Protein AF-A0A2V2NBV5-F1 (afdb_monomer_lite)

Sequence (63 aa):
MTDELVEITIAASPSLVETLDAAAELMEMSREDMVLKILTRWEKEQTLPLHGKDKLCNIIPGI

Radius of gyration: 13.24 Å; chains: 1; bounding box: 29×37×33 Å

pLDDT: mean 72.99, std 17.88, range [33.22, 93.88]

Foldseek 3Di:
DPPPPDDDDDDDDPVVVVVLCVVCVVVVHDSVVVVVVLVVVCVVVVPDPPPVPDDSDDPDPDD

Structure (mmCIF, N/CA/C/O backbone):
data_AF-A0A2V2NBV5-F1
#
_entry.id   AF-A0A2V2NBV5-F1
#
loop_
_atom_site.group_PDB
_atom_site.id
_atom_site.type_symbol
_atom_site.label_atom_id
_atom_site.label_alt_id
_atom_site.label_comp_id
_atom_site.label_asym_id
_atom_site.label_entity_id
_atom_site.label_seq_id
_atom_site.pdbx_PDB_ins_code
_atom_site.Cartn_x
_atom_site.Cartn_y
_atom_site.Cartn_z
_atom_site.occupancy
_atom_site.B_iso_or_equiv
_atom_site.auth_seq_id
_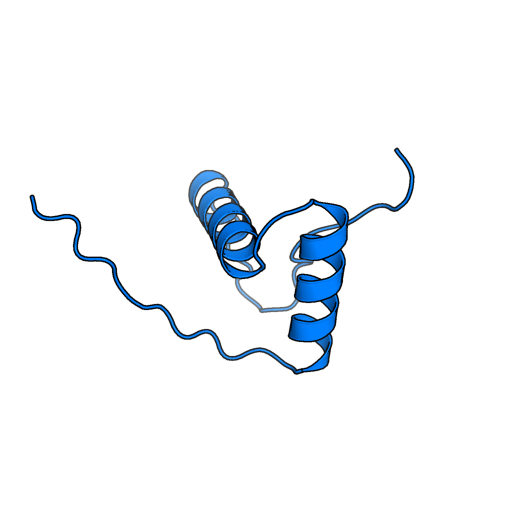atom_site.auth_comp_id
_atom_site.auth_asym_id
_atom_site.auth_atom_id
_atom_site.pdbx_PDB_model_num
ATOM 1 N N . MET A 1 1 ? -5.824 -18.523 21.254 1.00 43.91 1 MET A N 1
ATOM 2 C CA . MET A 1 1 ? -6.177 -18.214 19.859 1.00 43.91 1 MET A CA 1
ATOM 3 C C . MET A 1 1 ? -4.883 -18.243 19.089 1.00 43.91 1 MET A C 1
ATOM 5 O O . MET A 1 1 ? -4.001 -17.464 19.413 1.00 43.91 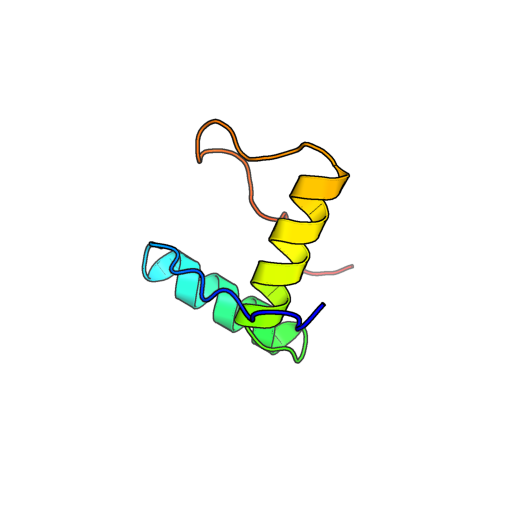1 MET A O 1
ATOM 9 N N . THR A 1 2 ? -4.703 -19.217 18.209 1.00 46.59 2 THR A N 1
ATOM 10 C CA . THR A 1 2 ? -3.642 -19.154 17.204 1.00 46.59 2 THR A CA 1
ATOM 11 C C . THR A 1 2 ? -4.057 -18.069 16.222 1.00 46.59 2 THR A C 1
ATOM 13 O O . THR A 1 2 ? -5.134 -18.185 15.641 1.00 46.59 2 THR A O 1
ATOM 16 N N . ASP A 1 3 ? -3.275 -16.998 16.112 1.00 56.09 3 ASP A N 1
ATOM 17 C CA . ASP A 1 3 ? -3.433 -16.016 15.039 1.00 56.09 3 ASP A CA 1
ATOM 18 C C . ASP A 1 3 ? -3.183 -16.744 13.712 1.00 56.09 3 ASP A C 1
ATOM 20 O O . ASP A 1 3 ? -2.041 -16.944 13.298 1.00 56.09 3 ASP A O 1
ATOM 24 N N . GLU A 1 4 ? -4.249 -17.246 13.087 1.00 61.16 4 GLU A N 1
ATOM 25 C CA . GLU A 1 4 ? -4.179 -17.749 11.721 1.00 61.16 4 GLU A CA 1
ATOM 26 C C . GLU A 1 4 ? -3.891 -16.558 10.811 1.00 61.16 4 GLU A C 1
ATOM 28 O O . GLU A 1 4 ? -4.703 -15.642 10.674 1.00 61.16 4 GLU A O 1
ATOM 33 N N . LEU A 1 5 ? -2.703 -16.562 10.207 1.00 60.62 5 LEU A N 1
ATOM 34 C CA . LEU A 1 5 ? -2.363 -15.631 9.145 1.00 60.62 5 LEU A CA 1
ATOM 35 C C . LEU A 1 5 ? -3.257 -15.953 7.944 1.00 60.62 5 LEU A C 1
ATOM 37 O O . LEU A 1 5 ? -3.061 -16.959 7.264 1.00 60.62 5 LEU A O 1
ATOM 41 N N . VAL A 1 6 ? -4.262 -15.112 7.709 1.00 71.19 6 VAL A N 1
ATOM 42 C CA . VAL A 1 6 ? -5.122 -15.206 6.529 1.00 71.19 6 VAL A CA 1
ATOM 43 C C . VAL A 1 6 ? -4.390 -14.560 5.360 1.00 71.19 6 VAL A C 1
ATOM 45 O O . VAL A 1 6 ? -4.131 -13.357 5.366 1.00 71.19 6 VAL A O 1
ATOM 48 N N . GLU A 1 7 ? -4.055 -15.359 4.352 1.00 76.19 7 GLU A N 1
ATOM 49 C CA . GLU A 1 7 ? -3.552 -14.844 3.082 1.00 76.19 7 GLU A CA 1
ATOM 50 C C . GLU A 1 7 ? -4.688 -14.131 2.331 1.00 76.19 7 GLU A C 1
ATOM 52 O O . GLU A 1 7 ? -5.770 -14.690 2.139 1.00 76.19 7 GLU A O 1
ATOM 57 N N . ILE A 1 8 ? -4.450 -12.886 1.910 1.00 73.94 8 ILE A N 1
ATOM 58 C CA . ILE A 1 8 ? -5.413 -12.086 1.147 1.00 73.94 8 ILE A CA 1
ATOM 59 C C . ILE A 1 8 ? -4.825 -11.813 -0.234 1.00 73.94 8 ILE A C 1
ATOM 61 O O . ILE A 1 8 ? -3.788 -11.164 -0.364 1.00 73.94 8 ILE A O 1
ATOM 65 N N . THR A 1 9 ? -5.516 -12.261 -1.280 1.00 79.75 9 THR A N 1
ATOM 66 C CA . THR A 1 9 ? -5.168 -11.936 -2.667 1.00 79.75 9 THR A CA 1
ATOM 67 C C . THR A 1 9 ? -6.003 -10.756 -3.152 1.00 79.75 9 THR A C 1
ATOM 69 O O . THR A 1 9 ? -7.232 -10.821 -3.168 1.00 79.75 9 THR A O 1
ATOM 72 N N . ILE A 1 10 ? -5.342 -9.685 -3.590 1.00 80.06 10 ILE A N 1
ATOM 73 C CA . ILE A 1 10 ? -5.996 -8.488 -4.130 1.00 80.06 10 ILE A CA 1
ATOM 74 C C . ILE A 1 10 ? -5.653 -8.375 -5.612 1.00 80.06 10 ILE A C 1
ATOM 76 O O . ILE A 1 10 ? -4.488 -8.251 -5.984 1.00 80.06 10 ILE A O 1
ATOM 80 N N . ALA A 1 11 ? -6.673 -8.398 -6.469 1.00 80.38 11 ALA A N 1
ATOM 81 C CA . ALA A 1 11 ? -6.494 -8.106 -7.883 1.00 80.38 11 ALA A CA 1
ATOM 82 C C . ALA A 1 11 ? -6.305 -6.593 -8.077 1.00 80.38 11 ALA A C 1
ATOM 84 O O . ALA A 1 11 ? -7.189 -5.803 -7.748 1.00 80.38 11 ALA A O 1
ATOM 85 N N . ALA A 1 12 ? -5.160 -6.197 -8.629 1.00 80.56 12 ALA A N 1
ATOM 86 C CA . ALA A 1 12 ? -4.815 -4.809 -8.922 1.00 80.56 12 ALA A CA 1
ATOM 87 C C . ALA A 1 12 ? -4.276 -4.682 -10.352 1.00 80.56 12 ALA A C 1
ATOM 89 O O . ALA A 1 12 ? -3.744 -5.640 -10.916 1.00 80.56 12 ALA A O 1
ATOM 90 N N . SER A 1 13 ? -4.409 -3.497 -10.954 1.00 85.62 13 SER A N 1
ATOM 91 C CA . SER A 1 13 ? -3.762 -3.227 -12.239 1.00 85.62 13 SER A CA 1
ATOM 92 C C . SER A 1 13 ? -2.237 -3.151 -12.064 1.00 85.62 13 SER A C 1
ATOM 94 O O . SER A 1 13 ? -1.777 -2.685 -11.019 1.00 85.62 13 SER A O 1
ATOM 96 N N . PRO A 1 14 ? -1.437 -3.515 -13.084 1.00 85.19 14 PRO A N 1
ATOM 97 C CA . PRO A 1 14 ? 0.025 -3.428 -13.002 1.00 85.19 14 PRO A CA 1
ATOM 98 C C . PRO A 1 14 ? 0.529 -2.030 -12.615 1.00 85.19 14 PRO A C 1
ATOM 100 O O . PRO A 1 14 ? 1.37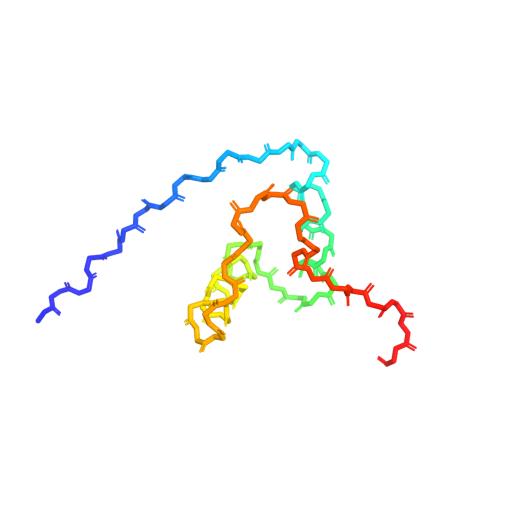4 -1.897 -11.740 1.00 85.19 14 PRO A O 1
ATOM 103 N N . SER A 1 15 ? -0.082 -0.979 -13.170 1.00 86.19 15 SER A N 1
ATOM 104 C CA . SER A 1 15 ? 0.259 0.417 -12.862 1.00 86.19 15 SER A CA 1
ATOM 105 C C . SER A 1 15 ? 0.054 0.793 -11.389 1.00 86.19 15 SER A C 1
ATOM 107 O O . SER A 1 15 ? 0.779 1.625 -10.844 1.00 86.19 15 SER A O 1
ATOM 109 N N . LEU A 1 16 ? -0.958 0.210 -10.736 1.00 84.25 16 LEU A N 1
ATOM 110 C CA . LEU A 1 16 ? -1.207 0.434 -9.315 1.00 84.25 16 LEU A CA 1
ATOM 111 C C . LEU A 1 16 ? -0.149 -0.280 -8.472 1.00 84.25 16 LEU A C 1
ATOM 113 O O . LEU A 1 16 ? 0.330 0.296 -7.502 1.00 84.25 16 LEU A O 1
ATOM 117 N N . VAL A 1 17 ? 0.241 -1.495 -8.869 1.00 88.12 17 VAL A N 1
ATOM 118 C CA . VAL A 1 17 ? 1.309 -2.252 -8.202 1.00 88.12 17 VAL A CA 1
ATOM 119 C C . VAL A 1 17 ? 2.636 -1.497 -8.282 1.00 88.12 17 VAL A C 1
ATOM 121 O O . VAL A 1 17 ? 3.250 -1.278 -7.246 1.00 88.12 17 VAL A O 1
ATOM 124 N N . GLU A 1 18 ? 3.012 -0.989 -9.458 1.00 90.00 18 GLU A N 1
ATOM 125 C CA . GLU A 1 18 ? 4.224 -0.171 -9.639 1.00 90.00 18 GLU A CA 1
ATOM 126 C C . GLU A 1 18 ? 4.217 1.087 -8.758 1.00 90.00 18 GLU A C 1
ATOM 128 O O . GLU A 1 18 ? 5.227 1.446 -8.155 1.00 90.00 18 GLU A O 1
ATOM 133 N N . THR A 1 19 ? 3.061 1.749 -8.642 1.00 89.31 19 THR A N 1
ATOM 134 C CA . THR A 1 19 ? 2.913 2.933 -7.782 1.00 89.31 19 THR A CA 1
ATOM 135 C C . THR A 1 19 ? 3.080 2.576 -6.304 1.00 89.31 19 THR A C 1
ATOM 137 O O . THR A 1 19 ? 3.708 3.326 -5.557 1.00 89.31 19 THR A O 1
ATOM 140 N N . LEU A 1 20 ? 2.515 1.444 -5.874 1.00 89.31 20 LEU A N 1
ATOM 141 C CA . LEU A 1 20 ? 2.643 0.962 -4.501 1.00 89.31 20 LEU A CA 1
ATOM 142 C C . LEU A 1 20 ? 4.080 0.542 -4.184 1.00 89.31 20 LEU A C 1
ATOM 144 O O . LEU A 1 20 ? 4.557 0.872 -3.106 1.00 89.31 20 LEU A O 1
ATOM 148 N N . ASP A 1 21 ? 4.774 -0.117 -5.114 1.00 91.69 21 ASP A N 1
ATOM 149 C CA . ASP A 1 21 ? 6.184 -0.488 -4.955 1.00 91.69 21 ASP A CA 1
ATOM 150 C C . ASP A 1 21 ? 7.071 0.756 -4.805 1.00 91.69 21 ASP A C 1
ATOM 152 O O . ASP A 1 21 ? 7.855 0.839 -3.861 1.00 91.69 21 ASP A O 1
ATOM 156 N N . ALA A 1 22 ? 6.887 1.768 -5.660 1.00 91.25 22 ALA A N 1
ATOM 157 C CA . ALA A 1 22 ? 7.635 3.023 -5.569 1.00 91.25 22 ALA A CA 1
ATOM 158 C C . ALA A 1 22 ? 7.349 3.784 -4.261 1.00 91.25 22 ALA A C 1
ATOM 160 O O . ALA A 1 22 ? 8.256 4.330 -3.635 1.00 91.25 22 ALA A O 1
ATOM 161 N N . ALA A 1 23 ? 6.088 3.821 -3.821 1.00 88.38 23 ALA A N 1
ATOM 162 C CA . ALA A 1 23 ? 5.726 4.441 -2.549 1.00 88.38 23 ALA A CA 1
ATOM 163 C C . ALA A 1 23 ? 6.325 3.682 -1.355 1.00 88.38 23 ALA A C 1
ATOM 165 O O . ALA A 1 23 ? 6.797 4.306 -0.405 1.00 88.38 23 ALA A O 1
ATOM 166 N N . ALA A 1 24 ? 6.318 2.349 -1.404 1.00 89.81 24 ALA A N 1
ATOM 167 C CA . ALA A 1 24 ? 6.888 1.493 -0.374 1.00 89.81 24 ALA A CA 1
ATOM 168 C C . ALA A 1 24 ? 8.407 1.665 -0.264 1.00 89.81 24 ALA A C 1
ATOM 170 O O . ALA A 1 24 ? 8.915 1.810 0.848 1.00 89.81 24 ALA A O 1
ATOM 171 N N . GLU A 1 25 ? 9.104 1.780 -1.398 1.00 92.56 25 GLU A N 1
ATOM 172 C CA . GLU A 1 25 ? 10.532 2.105 -1.450 1.00 92.56 25 GLU A CA 1
ATOM 173 C C . GLU A 1 25 ? 10.832 3.469 -0.811 1.00 92.56 25 GLU A C 1
ATOM 175 O O . GLU A 1 25 ? 11.694 3.559 0.060 1.00 92.56 25 GLU A O 1
ATOM 180 N N . LEU A 1 26 ? 10.071 4.515 -1.160 1.00 93.19 26 LEU A N 1
ATOM 181 C CA . LEU A 1 26 ? 10.223 5.854 -0.567 1.00 93.19 26 LEU A CA 1
ATOM 182 C C . LEU A 1 26 ? 10.003 5.875 0.953 1.00 93.19 26 LEU A C 1
ATOM 184 O O . LEU A 1 26 ? 10.527 6.751 1.638 1.00 93.19 26 LEU A O 1
ATOM 188 N N . MET A 1 27 ? 9.200 4.947 1.471 1.00 88.94 27 MET A N 1
ATOM 189 C CA . MET A 1 27 ? 8.887 4.818 2.895 1.00 88.94 27 MET A CA 1
ATOM 190 C C . MET A 1 27 ? 9.730 3.751 3.608 1.00 88.94 27 MET A C 1
ATOM 192 O O . MET A 1 27 ? 9.463 3.470 4.777 1.00 88.94 27 MET A O 1
ATOM 196 N N . GLU A 1 28 ? 10.715 3.163 2.920 1.00 93.88 28 GLU A N 1
ATOM 197 C CA . GLU A 1 28 ? 11.581 2.089 3.421 1.00 93.88 28 GLU A CA 1
ATOM 198 C C . GLU A 1 28 ? 10.791 0.924 4.052 1.00 93.88 28 GLU A C 1
ATOM 200 O O . GLU A 1 28 ? 11.121 0.423 5.129 1.00 93.88 28 GLU A O 1
ATOM 205 N N . MET A 1 29 ? 9.711 0.485 3.396 1.00 93.81 29 MET A N 1
ATOM 206 C CA . MET A 1 29 ? 8.866 -0.609 3.881 1.00 93.81 29 MET A CA 1
ATOM 207 C C . MET A 1 29 ? 8.409 -1.556 2.769 1.00 93.81 29 MET A C 1
ATOM 209 O O . MET A 1 29 ? 8.553 -1.252 1.589 1.00 93.81 29 MET A O 1
ATOM 213 N N . SER A 1 30 ? 7.851 -2.716 3.132 1.00 93.38 30 SER A N 1
ATOM 214 C CA . SER A 1 30 ? 7.274 -3.629 2.141 1.00 93.38 30 SER A CA 1
ATOM 215 C C . SER A 1 30 ? 5.946 -3.094 1.598 1.00 93.38 30 SER A C 1
ATOM 217 O O . SER A 1 30 ? 5.194 -2.398 2.295 1.00 93.38 30 SER A O 1
ATOM 219 N N . ARG A 1 31 ? 5.627 -3.446 0.348 1.00 90.56 31 ARG A N 1
ATOM 220 C CA . ARG A 1 31 ? 4.326 -3.141 -0.258 1.00 90.56 31 ARG A CA 1
ATOM 221 C C . ARG A 1 31 ? 3.194 -3.749 0.568 1.00 90.56 31 ARG A C 1
ATOM 223 O O . ARG A 1 31 ? 2.168 -3.107 0.773 1.00 90.56 31 ARG A O 1
ATOM 230 N N . GLU A 1 32 ? 3.380 -4.969 1.054 1.00 89.00 32 GLU A N 1
ATOM 231 C CA . GLU A 1 32 ? 2.396 -5.711 1.835 1.00 89.00 32 GLU A CA 1
ATOM 232 C C . GLU A 1 32 ? 2.099 -5.003 3.167 1.00 89.00 32 GLU A C 1
ATOM 234 O O . GLU A 1 32 ? 0.930 -4.790 3.498 1.00 89.00 32 GLU A O 1
ATOM 239 N N . ASP A 1 33 ? 3.126 -4.528 3.879 1.00 89.44 33 ASP A N 1
ATOM 240 C CA . ASP A 1 33 ? 2.950 -3.743 5.108 1.00 89.44 33 ASP A CA 1
ATOM 241 C C . ASP A 1 33 ? 2.242 -2.412 4.835 1.00 89.44 33 ASP A C 1
ATOM 243 O O . ASP A 1 33 ? 1.403 -1.963 5.623 1.00 89.44 33 ASP A O 1
ATOM 247 N N . MET A 1 34 ? 2.567 -1.763 3.716 1.00 89.69 34 MET A N 1
ATOM 248 C CA . MET A 1 34 ? 1.907 -0.530 3.301 1.00 89.69 34 MET A CA 1
ATOM 249 C C . MET A 1 34 ? 0.420 -0.760 3.018 1.00 89.69 34 MET A C 1
ATOM 251 O O . MET A 1 34 ? -0.425 -0.029 3.542 1.00 89.69 34 MET A O 1
ATOM 255 N N . VAL A 1 35 ? 0.088 -1.790 2.238 1.00 87.38 35 VAL A N 1
ATOM 256 C CA . VAL A 1 35 ? -1.297 -2.178 1.939 1.00 87.38 35 VAL A CA 1
ATOM 257 C C . VAL A 1 35 ? -2.044 -2.508 3.230 1.00 87.38 35 VAL A C 1
ATOM 259 O O . VAL A 1 35 ? -3.151 -2.012 3.432 1.00 87.38 35 VAL A O 1
ATOM 262 N N . LEU A 1 36 ? -1.430 -3.248 4.155 1.00 86.00 36 LEU A N 1
ATOM 263 C CA . LEU A 1 36 ? -2.042 -3.562 5.445 1.00 86.00 36 LEU A CA 1
ATOM 264 C C . LEU A 1 36 ? -2.341 -2.300 6.267 1.00 86.00 36 LEU A C 1
ATOM 266 O O . LEU A 1 36 ? -3.424 -2.181 6.846 1.00 86.00 36 LEU A O 1
ATOM 270 N N . LYS A 1 37 ? -1.426 -1.323 6.294 1.00 86.62 37 LYS A N 1
ATOM 271 C CA . LYS A 1 37 ? -1.654 -0.037 6.976 1.00 86.62 37 LYS A CA 1
ATOM 272 C C . LYS A 1 37 ? -2.794 0.759 6.350 1.00 86.62 37 LYS A C 1
ATOM 274 O O . LYS A 1 37 ? -3.587 1.345 7.086 1.00 86.62 37 LYS A O 1
ATOM 279 N N . ILE A 1 38 ? -2.888 0.770 5.022 1.00 84.12 38 ILE A N 1
ATOM 280 C CA . ILE A 1 38 ? -3.984 1.413 4.288 1.00 84.12 38 ILE A CA 1
ATOM 281 C C . ILE A 1 38 ? -5.320 0.766 4.670 1.00 84.12 38 ILE A C 1
ATOM 283 O O . ILE A 1 38 ? -6.238 1.468 5.089 1.00 84.12 38 ILE A O 1
ATOM 287 N N . LEU A 1 39 ? -5.408 -0.566 4.607 1.00 80.94 39 LEU A N 1
ATOM 288 C CA . LEU A 1 39 ? -6.623 -1.309 4.949 1.00 80.94 39 LEU A CA 1
ATOM 289 C C . LEU A 1 39 ? -7.031 -1.091 6.411 1.00 80.94 39 LEU A C 1
ATOM 291 O O . LEU A 1 39 ? -8.186 -0.775 6.690 1.00 80.94 39 LEU A O 1
ATOM 295 N N . THR A 1 40 ? -6.068 -1.162 7.335 1.00 82.56 40 THR A N 1
ATOM 296 C CA . THR A 1 40 ? -6.293 -0.900 8.768 1.00 82.56 40 THR A CA 1
ATOM 297 C C . THR A 1 40 ? -6.820 0.516 8.997 1.00 82.56 40 THR A C 1
ATOM 299 O O . THR A 1 40 ? -7.670 0.749 9.857 1.00 82.56 40 THR A O 1
ATOM 302 N N . ARG A 1 41 ? -6.304 1.496 8.247 1.00 83.12 41 ARG A N 1
ATOM 303 C CA . ARG A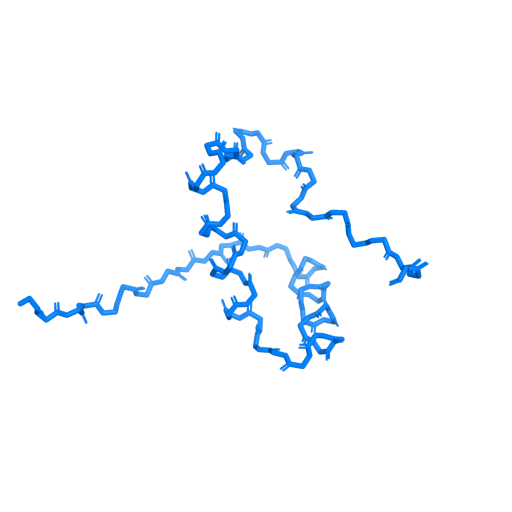 1 41 ? -6.762 2.882 8.343 1.00 83.12 41 ARG A CA 1
ATOM 304 C C . ARG A 1 41 ? -8.205 3.022 7.868 1.00 83.12 41 ARG A C 1
ATOM 306 O O . ARG A 1 41 ? -8.986 3.673 8.552 1.00 83.12 41 ARG A O 1
ATOM 313 N N . TRP A 1 42 ? -8.570 2.392 6.756 1.00 77.44 42 TRP A N 1
ATOM 314 C CA . TRP A 1 42 ? -9.941 2.427 6.244 1.00 77.44 42 TRP A CA 1
ATOM 315 C C . TRP A 1 42 ? -10.942 1.752 7.166 1.00 77.44 42 TRP A C 1
ATOM 317 O O . TRP A 1 42 ? -12.035 2.276 7.352 1.00 77.44 42 TRP A O 1
ATOM 327 N N . GLU A 1 43 ? -10.573 0.622 7.768 1.00 78.81 43 GLU A N 1
ATOM 328 C CA . GLU A 1 43 ? -11.415 -0.047 8.760 1.00 78.81 43 GLU A CA 1
ATOM 329 C C . GLU A 1 43 ? -11.695 0.881 9.950 1.00 78.81 43 GLU A C 1
ATOM 331 O O . GLU A 1 43 ? -12.846 1.051 10.353 1.00 78.81 43 GLU A O 1
ATOM 336 N N . LYS A 1 44 ? -10.657 1.557 10.462 1.00 77.88 44 LYS A N 1
ATOM 337 C CA . LYS A 1 44 ? -10.785 2.519 11.568 1.00 77.88 44 LYS A CA 1
ATOM 338 C C . LYS A 1 44 ? -11.618 3.743 11.204 1.00 77.88 44 LYS A C 1
ATOM 340 O O . LYS A 1 44 ? -12.392 4.219 12.029 1.00 77.88 44 LYS A O 1
ATOM 345 N N . GLU A 1 45 ? -11.432 4.275 10.002 1.00 79.50 45 GLU A N 1
ATOM 346 C CA . GLU A 1 45 ? -12.129 5.474 9.533 1.00 79.50 45 GLU A CA 1
ATOM 347 C C . GLU A 1 45 ? -13.529 5.163 8.963 1.00 79.50 45 GLU A C 1
ATOM 349 O O . GLU A 1 45 ? -14.297 6.087 8.713 1.00 79.50 45 GLU A O 1
ATOM 354 N N . GLN A 1 46 ? -13.888 3.884 8.788 1.00 67.50 46 GLN A N 1
ATOM 355 C CA . GLN A 1 46 ? -15.079 3.423 8.052 1.00 67.50 46 GLN A CA 1
ATOM 356 C C . GLN A 1 46 ? -15.152 3.977 6.616 1.00 67.50 46 GLN A C 1
ATOM 358 O O . GLN A 1 46 ? -16.227 4.134 6.040 1.00 67.50 46 GLN A O 1
ATOM 363 N N . THR A 1 47 ? -13.99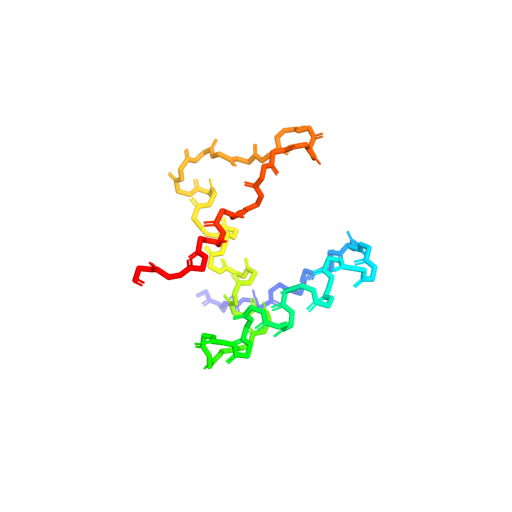4 4.263 6.021 1.00 65.75 47 THR A N 1
ATOM 364 C CA . THR A 1 47 ? -13.832 4.897 4.705 1.00 65.75 47 THR A CA 1
ATOM 365 C C . THR A 1 47 ? -13.414 3.883 3.645 1.00 65.75 47 THR A C 1
ATOM 367 O O . THR A 1 47 ? -12.489 4.113 2.869 1.00 65.75 47 THR A O 1
ATOM 370 N N . LEU A 1 48 ? -14.097 2.737 3.586 1.00 61.16 48 LEU A N 1
ATOM 371 C CA . LEU A 1 48 ? -13.931 1.821 2.456 1.00 61.16 48 LEU A CA 1
ATOM 372 C C . LEU A 1 48 ? -14.350 2.538 1.160 1.00 61.16 48 LEU A C 1
ATOM 374 O O . LEU A 1 48 ? -15.465 3.062 1.108 1.00 61.16 48 LEU A O 1
ATOM 378 N N . PRO A 1 49 ? -13.514 2.547 0.104 1.00 59.31 49 PRO A N 1
ATOM 379 C CA . PRO A 1 49 ? -13.906 3.046 -1.208 1.00 59.31 49 PRO A CA 1
ATOM 380 C C . PRO A 1 49 ? -15.067 2.218 -1.764 1.00 59.31 49 PRO A C 1
ATOM 382 O O . PRO A 1 49 ? -14.864 1.168 -2.371 1.00 59.31 49 PRO A O 1
ATOM 385 N N . LEU A 1 50 ? -16.304 2.668 -1.559 1.00 53.56 50 LEU A N 1
ATOM 386 C CA . LEU A 1 50 ? -17.506 1.913 -1.935 1.00 53.56 50 LEU A CA 1
ATOM 387 C C . LEU A 1 50 ? -17.610 1.693 -3.453 1.00 53.56 50 LEU A C 1
ATOM 389 O O . LEU A 1 50 ? -18.335 0.807 -3.906 1.00 53.56 50 LEU A O 1
ATOM 393 N N . HIS A 1 51 ? -16.889 2.490 -4.251 1.00 49.91 51 HIS A N 1
ATOM 394 C CA . HIS A 1 51 ? -17.048 2.521 -5.706 1.00 49.91 51 HIS A CA 1
ATOM 395 C C . HIS A 1 51 ? -15.743 2.469 -6.507 1.00 49.91 51 HIS A C 1
ATOM 397 O O . HIS A 1 51 ? -15.768 2.737 -7.709 1.00 49.91 51 HIS A O 1
ATOM 403 N N . GLY A 1 52 ? -14.602 2.146 -5.883 1.00 47.06 52 GLY A N 1
ATOM 404 C CA . GLY A 1 52 ? -13.319 2.009 -6.593 1.00 47.06 52 GLY A CA 1
ATOM 405 C C . GLY A 1 52 ? -12.837 3.281 -7.313 1.00 47.06 52 GLY A C 1
ATOM 406 O O . GLY A 1 52 ? -11.930 3.212 -8.137 1.00 47.06 52 GLY A O 1
ATOM 407 N N . LYS A 1 53 ? -13.456 4.437 -7.028 1.00 48.31 53 LYS A N 1
ATOM 408 C CA . LYS A 1 53 ? -13.109 5.764 -7.569 1.00 48.31 53 LYS A CA 1
ATOM 409 C C . LYS A 1 53 ? -12.502 6.694 -6.521 1.00 48.31 53 LYS A C 1
ATOM 411 O O . LYS A 1 53 ? -12.079 7.796 -6.866 1.00 48.31 53 LYS A O 1
ATOM 416 N N . ASP A 1 54 ? -12.460 6.268 -5.263 1.00 53.69 54 ASP A N 1
ATOM 417 C CA . ASP A 1 54 ? -11.915 7.081 -4.185 1.00 53.69 54 ASP A CA 1
ATOM 418 C C . ASP A 1 54 ? -10.388 6.966 -4.172 1.00 53.69 54 ASP A C 1
ATOM 420 O O . ASP A 1 54 ? -9.814 5.895 -4.384 1.00 53.69 54 ASP A O 1
ATOM 424 N N . LYS A 1 55 ? -9.711 8.102 -3.979 1.00 54.69 55 LYS A N 1
ATOM 425 C CA . LYS A 1 55 ? -8.248 8.154 -3.936 1.00 54.69 55 LYS A CA 1
ATOM 426 C C . LYS A 1 55 ? -7.745 7.376 -2.720 1.00 54.69 55 LYS A C 1
ATOM 428 O O . LYS A 1 55 ? -7.986 7.780 -1.588 1.00 54.69 55 LYS A O 1
ATOM 433 N N . LEU A 1 56 ? -6.995 6.309 -2.988 1.00 51.75 56 LEU A N 1
ATOM 434 C CA . LEU A 1 56 ? -6.413 5.393 -2.000 1.00 51.75 56 LEU A CA 1
ATOM 435 C C . LEU A 1 56 ? -5.535 6.101 -0.953 1.00 51.75 56 LEU A C 1
ATOM 437 O O . LEU A 1 56 ? -5.552 5.769 0.229 1.00 51.75 56 LEU A O 1
ATOM 441 N N . CYS A 1 57 ? -4.773 7.087 -1.415 1.00 44.50 57 CYS A N 1
ATOM 442 C CA . CYS A 1 57 ? -3.888 7.938 -0.639 1.00 44.50 57 CYS A CA 1
ATOM 443 C C . CYS A 1 57 ? -3.549 9.151 -1.516 1.00 44.50 57 CYS A C 1
ATOM 445 O O . CYS A 1 57 ? -3.283 8.998 -2.709 1.00 44.50 57 CYS A O 1
ATOM 447 N N . ASN A 1 58 ? -3.564 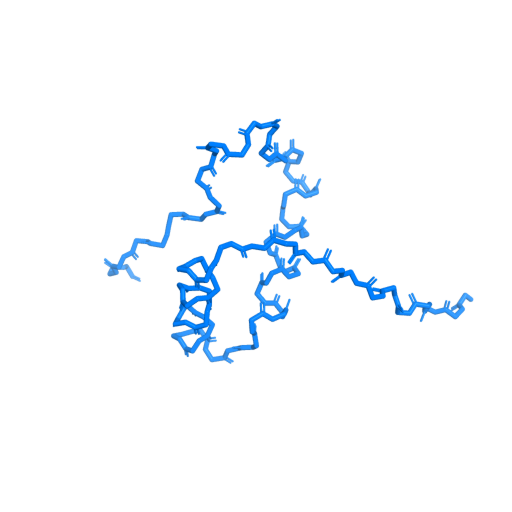10.360 -0.957 1.00 46.19 58 ASN A N 1
ATOM 448 C CA . ASN A 1 58 ? -2.997 11.528 -1.626 1.00 46.19 58 ASN A CA 1
ATOM 449 C C . ASN A 1 58 ? -1.539 11.622 -1.145 1.00 46.19 58 ASN A C 1
ATOM 451 O O . ASN A 1 58 ? -1.265 12.261 -0.131 1.00 46.19 58 ASN A O 1
ATOM 455 N N . ILE A 1 59 ? -0.616 10.931 -1.823 1.00 43.34 59 ILE A N 1
ATOM 456 C CA . ILE A 1 59 ? 0.820 11.136 -1.599 1.00 43.34 59 ILE A CA 1
ATOM 457 C C . ILE A 1 59 ? 1.135 12.507 -2.190 1.00 43.34 59 ILE A C 1
ATOM 459 O O . ILE A 1 59 ? 1.192 12.662 -3.408 1.00 43.34 59 ILE A O 1
ATOM 463 N N . ILE A 1 60 ? 1.239 13.524 -1.337 1.00 47.72 60 ILE A N 1
ATOM 464 C CA . ILE A 1 60 ? 1.671 14.859 -1.747 1.00 47.72 60 ILE A CA 1
ATOM 465 C C . ILE A 1 60 ? 3.201 14.843 -1.717 1.00 47.72 60 ILE A C 1
ATOM 467 O O . ILE A 1 60 ? 3.764 14.686 -0.633 1.00 47.72 60 ILE A O 1
ATOM 471 N N . PRO A 1 61 ? 3.896 14.992 -2.856 1.00 33.22 61 PRO A N 1
ATOM 472 C CA . PRO A 1 61 ? 5.342 15.143 -2.837 1.00 33.22 61 PRO A CA 1
ATOM 473 C C . PRO A 1 61 ? 5.687 16.496 -2.199 1.00 33.22 61 PRO A C 1
ATOM 475 O O . PRO A 1 61 ? 5.287 17.535 -2.724 1.00 33.22 61 PRO A O 1
ATOM 478 N N . GLY A 1 62 ? 6.434 16.487 -1.092 1.00 42.84 62 GLY A N 1
ATOM 479 C CA . GLY A 1 62 ? 7.091 17.686 -0.558 1.00 42.84 62 GLY A CA 1
ATOM 480 C C . GLY A 1 62 ? 6.402 18.410 0.603 1.00 42.84 62 GLY A C 1
ATOM 481 O O . GLY A 1 62 ? 6.242 19.629 0.537 1.00 42.84 62 GLY A O 1
ATOM 482 N N . ILE A 1 63 ? 6.076 17.697 1.685 1.00 39.31 63 ILE A N 1
ATOM 483 C CA . ILE A 1 63 ? 6.066 18.282 3.040 1.00 39.31 63 ILE A CA 1
ATOM 484 C C . ILE A 1 63 ? 7.049 17.493 3.897 1.00 39.31 63 ILE A C 1
ATOM 486 O O . ILE A 1 63 ? 6.990 16.247 3.809 1.00 39.31 63 ILE A O 1
#

Organism: NCBI:txid668570

Secondary structure (DSSP, 8-state):
-------------HHHHHHHHHHHHHTTS-HHHHHHHHHHHHHHHT---TTS-S-S----S--